Protein AF-A0A139QYS3-F1 (afdb_monomer_lite)

Organism: NCBI:txid315405

Structure (mmCIF, N/CA/C/O backbone):
data_AF-A0A139QYS3-F1
#
_entry.id   AF-A0A139QYS3-F1
#
loop_
_atom_site.group_PDB
_atom_site.id
_atom_site.type_symbol
_atom_site.label_atom_id
_atom_site.label_alt_id
_atom_site.label_comp_id
_atom_site.label_asym_id
_atom_site.label_entity_id
_atom_site.label_seq_id
_atom_site.pdbx_PDB_ins_code
_atom_site.Cartn_x
_atom_site.Cartn_y
_atom_site.Cartn_z
_atom_site.occupancy
_atom_site.B_iso_or_equiv
_atom_site.auth_seq_id
_atom_site.auth_comp_id
_atom_site.auth_asym_id
_atom_site.auth_atom_id
_atom_site.pdbx_PDB_model_num
ATOM 1 N N . MET A 1 1 ? -4.906 -8.076 36.586 1.00 62.53 1 MET A N 1
ATOM 2 C CA . MET A 1 1 ? -5.417 -7.394 35.379 1.00 62.53 1 MET A CA 1
ATOM 3 C C . MET A 1 1 ? -6.879 -7.738 35.226 1.00 62.53 1 MET A C 1
ATOM 5 O O . MET A 1 1 ? -7.201 -8.921 35.164 1.00 62.53 1 MET A O 1
ATOM 9 N N . THR A 1 2 ? -7.741 -6.730 35.214 1.00 85.06 2 THR A N 1
ATOM 10 C CA . THR A 1 2 ? -9.170 -6.902 34.935 1.00 85.06 2 THR A CA 1
ATOM 11 C C . THR A 1 2 ? -9.392 -7.141 33.437 1.00 85.06 2 THR A C 1
ATOM 13 O O . THR A 1 2 ? -8.521 -6.846 32.613 1.00 85.06 2 THR A O 1
ATOM 16 N N . ASN A 1 3 ? -10.556 -7.674 33.053 1.00 84.56 3 ASN A N 1
ATOM 17 C CA . ASN A 1 3 ? -10.918 -7.782 31.632 1.00 84.56 3 ASN A CA 1
ATOM 18 C C . ASN A 1 3 ? -10.940 -6.405 30.942 1.00 84.56 3 ASN A C 1
ATOM 20 O O . ASN A 1 3 ? -10.609 -6.301 29.765 1.00 84.56 3 ASN A O 1
ATOM 24 N N . GLN A 1 4 ? -11.252 -5.345 31.689 1.00 86.25 4 GLN A N 1
ATOM 25 C CA . GLN A 1 4 ? -11.255 -3.970 31.201 1.00 86.25 4 GLN A CA 1
ATOM 26 C C . GLN A 1 4 ? -9.832 -3.470 30.902 1.00 86.25 4 GLN A C 1
ATOM 28 O O . GLN A 1 4 ? -9.604 -2.898 29.838 1.00 86.25 4 GLN A O 1
ATOM 33 N N . ASP A 1 5 ? -8.859 -3.782 31.767 1.00 88.56 5 ASP A N 1
ATOM 34 C CA . ASP A 1 5 ? -7.442 -3.457 31.537 1.00 88.56 5 ASP A CA 1
ATOM 35 C C . ASP A 1 5 ? -6.898 -4.148 30.279 1.00 88.56 5 ASP A C 1
ATOM 37 O O . ASP A 1 5 ? -6.161 -3.541 29.502 1.00 88.56 5 ASP A O 1
ATOM 41 N N . ARG A 1 6 ? -7.294 -5.408 30.045 1.00 91.50 6 ARG A N 1
ATOM 42 C CA . ARG A 1 6 ? -6.897 -6.166 28.846 1.00 91.50 6 ARG A CA 1
ATOM 43 C C . ARG A 1 6 ? -7.437 -5.532 27.566 1.00 91.50 6 ARG A C 1
ATOM 45 O O . ARG A 1 6 ? -6.689 -5.399 26.601 1.00 91.50 6 ARG A O 1
ATOM 52 N N . LEU A 1 7 ? -8.703 -5.113 27.561 1.00 90.56 7 LEU A N 1
ATOM 53 C CA . LEU A 1 7 ? -9.307 -4.438 26.408 1.00 90.56 7 LEU A CA 1
ATOM 54 C C . LEU A 1 7 ? -8.668 -3.072 26.142 1.00 90.56 7 LEU A C 1
ATOM 56 O O . LEU A 1 7 ? -8.427 -2.737 24.989 1.00 90.56 7 LEU A O 1
ATOM 60 N N . ILE A 1 8 ? -8.328 -2.310 27.188 1.00 91.56 8 ILE A N 1
ATOM 61 C CA . ILE A 1 8 ? -7.602 -1.037 27.046 1.00 91.56 8 ILE A CA 1
ATOM 62 C C . ILE A 1 8 ? -6.218 -1.268 26.434 1.00 91.56 8 ILE A C 1
ATOM 64 O O . ILE A 1 8 ? -5.798 -0.524 25.549 1.00 91.56 8 ILE A O 1
ATOM 68 N N . GLN A 1 9 ? -5.501 -2.297 26.890 1.00 94.25 9 GLN A N 1
ATOM 69 C CA . GLN A 1 9 ? -4.191 -2.622 26.339 1.00 94.25 9 GLN A CA 1
ATOM 70 C C . GLN A 1 9 ? -4.286 -3.050 24.870 1.00 94.25 9 GLN A C 1
ATOM 72 O O . GLN A 1 9 ? -3.478 -2.598 24.061 1.00 94.25 9 GLN A O 1
ATOM 77 N N . LYS A 1 10 ? -5.296 -3.851 24.517 1.00 93.62 10 LYS A N 1
ATOM 78 C CA . LYS A 1 10 ? -5.533 -4.274 23.135 1.00 93.62 10 LYS A CA 1
ATOM 79 C C . LYS A 1 10 ? -5.933 -3.097 22.233 1.00 93.62 10 LYS A C 1
ATOM 81 O O . LYS A 1 10 ? -5.377 -2.966 21.151 1.00 93.62 10 LYS A O 1
ATOM 86 N N . GLU A 1 11 ? -6.804 -2.193 22.692 1.00 93.88 11 GLU A N 1
ATOM 87 C CA . GLU A 1 11 ? -7.154 -0.963 21.957 1.00 93.88 11 GLU A CA 1
ATOM 88 C C . GLU A 1 11 ? -5.909 -0.117 21.657 1.00 93.88 11 GLU A C 1
ATOM 90 O O . GLU A 1 11 ? -5.732 0.336 20.532 1.00 93.88 11 GLU A O 1
ATOM 95 N N . ARG A 1 12 ? -5.009 0.057 22.635 1.00 95.06 12 ARG A N 1
ATOM 96 C CA . ARG A 1 12 ? -3.756 0.806 22.433 1.00 95.06 12 ARG A CA 1
ATOM 97 C C . ARG A 1 12 ? -2.853 0.168 21.380 1.00 95.06 12 ARG A C 1
ATOM 99 O O . ARG A 1 12 ? -2.288 0.889 20.569 1.00 95.06 12 ARG A O 1
ATOM 106 N N . GLN A 1 13 ? -2.724 -1.158 21.397 1.00 96.44 13 GLN A N 1
ATOM 107 C CA . GLN A 1 13 ? -1.928 -1.884 20.404 1.00 96.44 13 GLN A CA 1
ATOM 108 C C . GLN A 1 13 ? -2.508 -1.733 18.996 1.00 96.44 13 GLN A C 1
ATOM 110 O O . GLN A 1 13 ? -1.759 -1.488 18.056 1.00 96.44 13 GLN A O 1
ATOM 115 N N . LEU A 1 14 ? -3.832 -1.825 18.855 1.00 95.62 14 LEU A N 1
ATOM 116 C CA . LEU A 1 14 ? -4.486 -1.637 17.562 1.00 95.62 14 LEU A CA 1
ATOM 117 C C . LEU A 1 14 ? -4.372 -0.199 17.056 1.00 95.62 14 LEU A C 1
ATOM 119 O O . LEU A 1 14 ? -4.127 -0.001 15.875 1.00 95.62 14 LEU A O 1
ATOM 123 N N . LEU A 1 15 ? -4.497 0.799 17.936 1.00 95.88 15 LEU A N 1
ATOM 124 C CA . LEU A 1 15 ? -4.304 2.203 17.559 1.00 95.88 15 LEU A CA 1
ATOM 125 C C . LEU A 1 15 ? -2.882 2.466 17.056 1.00 95.88 15 LEU A C 1
ATOM 127 O O . LEU A 1 15 ? -2.715 3.168 16.065 1.00 95.88 15 LEU A O 1
ATOM 131 N N . GLN A 1 16 ? -1.875 1.869 17.699 1.00 96.44 16 GLN A N 1
ATOM 132 C CA . GLN A 1 16 ? -0.492 1.961 17.235 1.00 96.44 16 GLN A CA 1
ATOM 133 C C . GLN A 1 16 ? -0.315 1.307 15.856 1.00 96.44 16 GLN A C 1
ATOM 135 O O . GLN A 1 16 ? 0.287 1.906 14.971 1.00 96.44 16 GLN A O 1
ATOM 140 N N . ALA A 1 17 ? -0.864 0.105 15.659 1.00 95.25 17 ALA A N 1
ATOM 141 C CA . ALA A 1 17 ? -0.812 -0.578 14.367 1.00 95.25 17 ALA A CA 1
ATOM 142 C C . ALA A 1 17 ? -1.547 0.207 13.266 1.00 95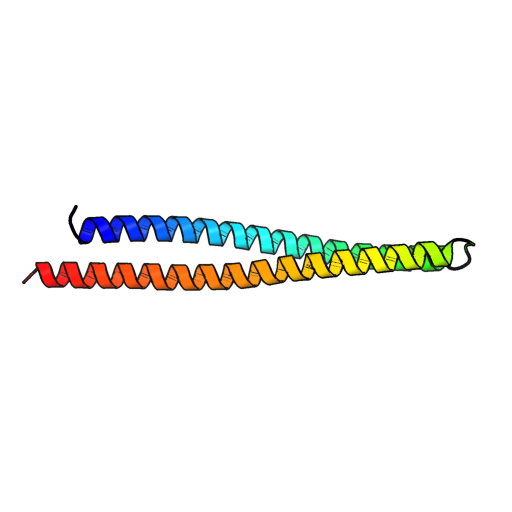.25 17 ALA A C 1
ATOM 144 O O . ALA A 1 17 ? -1.095 0.240 12.125 1.00 95.25 17 ALA A O 1
ATOM 145 N N . PHE A 1 18 ? -2.657 0.866 13.606 1.00 95.94 18 PHE A N 1
ATOM 146 C CA . PHE A 1 18 ? -3.420 1.703 12.682 1.00 95.94 18 PHE A CA 1
ATOM 147 C C . PHE A 1 18 ? -2.623 2.934 12.239 1.00 95.94 18 PHE A C 1
ATOM 149 O O . PHE A 1 18 ? -2.601 3.261 11.053 1.00 95.94 18 PHE A O 1
ATOM 156 N N . GLU A 1 19 ? -1.942 3.601 13.172 1.00 96.50 19 GLU A N 1
ATOM 157 C CA . GLU A 1 19 ? -1.068 4.737 12.863 1.00 96.50 19 GLU A CA 1
ATOM 158 C C . GLU A 1 19 ? 0.086 4.314 11.942 1.00 96.50 19 GLU A C 1
ATOM 160 O O . GLU A 1 19 ? 0.307 4.938 10.905 1.00 96.50 19 GLU A O 1
ATOM 165 N N . GLU A 1 20 ? 0.735 3.185 12.240 1.00 96.06 20 GLU A N 1
ATOM 166 C CA . GLU A 1 20 ? 1.794 2.622 11.395 1.00 96.06 20 GLU A CA 1
ATOM 167 C C . GLU A 1 20 ? 1.287 2.255 9.989 1.00 96.06 20 GLU A C 1
ATOM 169 O O . GLU A 1 20 ? 1.926 2.589 8.989 1.00 96.06 20 GLU A O 1
ATOM 174 N N . ALA A 1 21 ? 0.118 1.613 9.884 1.00 94.75 21 ALA A N 1
ATOM 175 C CA . ALA A 1 21 ? -0.506 1.302 8.598 1.00 94.75 21 ALA A CA 1
ATOM 176 C C . ALA A 1 21 ? -0.823 2.577 7.797 1.00 94.75 21 ALA A C 1
ATOM 178 O O . ALA A 1 21 ? -0.583 2.622 6.587 1.00 94.75 21 ALA A O 1
ATOM 179 N N . THR A 1 22 ? -1.286 3.628 8.477 1.00 95.00 22 THR A N 1
ATOM 180 C CA . THR A 1 22 ? -1.598 4.924 7.864 1.00 95.00 22 THR A CA 1
ATOM 181 C C . THR A 1 22 ? -0.356 5.603 7.302 1.00 95.00 22 THR A C 1
ATOM 183 O O . THR A 1 22 ? -0.365 6.086 6.164 1.00 95.00 22 THR A O 1
ATOM 186 N N . ASP A 1 23 ? 0.728 5.635 8.070 1.00 96.62 23 ASP A N 1
ATOM 187 C CA . ASP A 1 23 ? 1.982 6.245 7.635 1.00 96.62 23 ASP A CA 1
ATOM 188 C C . ASP A 1 23 ? 2.614 5.463 6.481 1.00 96.62 23 ASP A C 1
ATOM 190 O O . ASP A 1 23 ? 3.018 6.059 5.477 1.00 96.62 23 ASP A O 1
ATOM 194 N N . ASN A 1 24 ? 2.600 4.130 6.558 1.00 94.62 24 ASN A N 1
ATOM 195 C CA . ASN A 1 24 ? 3.061 3.270 5.472 1.00 94.62 24 ASN A CA 1
ATOM 196 C C . ASN A 1 24 ? 2.235 3.470 4.197 1.00 94.62 24 ASN A C 1
ATOM 198 O O . ASN A 1 24 ? 2.803 3.537 3.105 1.00 94.62 24 ASN A O 1
ATOM 202 N N . ARG A 1 25 ? 0.909 3.624 4.308 1.00 95.25 25 ARG A N 1
ATOM 203 C CA . ARG A 1 25 ? 0.055 3.900 3.147 1.00 95.25 25 ARG A CA 1
ATOM 204 C C . ARG A 1 25 ? 0.403 5.235 2.508 1.00 95.25 25 ARG A C 1
ATOM 206 O O . ARG A 1 25 ? 0.548 5.299 1.291 1.00 95.25 25 ARG A O 1
ATOM 213 N N . ARG A 1 26 ? 0.553 6.295 3.307 1.00 94.19 26 ARG A N 1
ATOM 214 C CA . ARG A 1 26 ? 0.931 7.627 2.803 1.00 94.19 26 ARG A CA 1
ATOM 215 C C . ARG A 1 26 ? 2.278 7.592 2.091 1.00 94.19 26 ARG A C 1
ATOM 217 O O . ARG A 1 26 ? 2.420 8.199 1.031 1.00 94.19 26 ARG A O 1
ATOM 224 N N . LEU A 1 27 ? 3.246 6.866 2.647 1.00 94.69 27 LEU A N 1
ATOM 225 C CA . LEU A 1 27 ? 4.545 6.671 2.017 1.00 94.69 27 LEU A CA 1
ATOM 226 C C . LEU A 1 27 ? 4.408 5.929 0.681 1.00 94.69 27 LEU A C 1
ATOM 228 O O . LEU A 1 27 ? 4.949 6.387 -0.322 1.00 94.69 27 LEU A O 1
ATOM 232 N N . ALA A 1 28 ? 3.656 4.828 0.646 1.00 93.69 28 ALA A N 1
ATOM 233 C CA . ALA A 1 28 ? 3.427 4.057 -0.573 1.00 93.69 28 ALA A CA 1
ATOM 234 C C . ALA A 1 28 ? 2.693 4.876 -1.654 1.00 93.69 28 ALA A C 1
ATOM 236 O O . ALA A 1 28 ? 3.061 4.813 -2.825 1.00 93.69 28 ALA A O 1
ATOM 237 N N . GLU A 1 29 ? 1.718 5.708 -1.273 1.00 93.88 29 GLU A N 1
ATOM 238 C CA . GLU A 1 29 ? 1.038 6.642 -2.182 1.00 93.88 29 GLU A CA 1
ATOM 239 C C . GLU A 1 29 ? 1.997 7.711 -2.726 1.00 93.88 29 GLU A C 1
ATOM 241 O O . GLU A 1 29 ? 1.978 7.995 -3.924 1.00 93.88 29 GLU A O 1
ATOM 246 N N . SER A 1 30 ? 2.873 8.270 -1.883 1.00 94.06 30 SER A N 1
ATOM 247 C CA . SER A 1 30 ? 3.907 9.215 -2.330 1.00 94.06 30 SER A CA 1
ATOM 248 C C . SER A 1 30 ? 4.856 8.567 -3.334 1.00 94.06 30 SER A C 1
ATOM 250 O O . SER A 1 30 ? 5.107 9.132 -4.395 1.00 94.06 30 SER A O 1
ATOM 252 N N . ILE A 1 31 ? 5.337 7.362 -3.022 1.00 92.00 31 ILE A N 1
ATOM 253 C CA . ILE A 1 31 ? 6.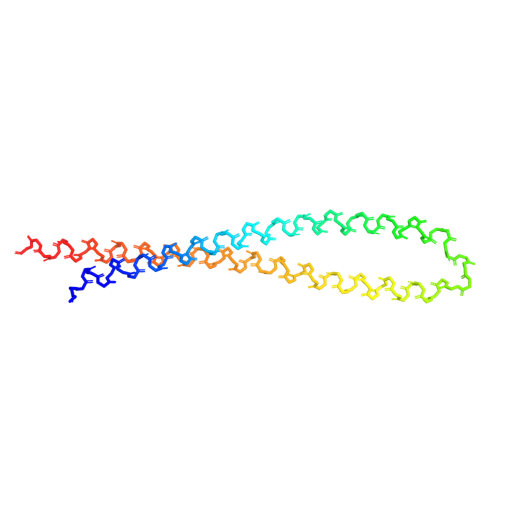223 6.588 -3.891 1.00 92.00 31 ILE A CA 1
ATOM 254 C C . ILE A 1 31 ? 5.533 6.297 -5.228 1.00 92.00 31 ILE A C 1
ATOM 256 O O . ILE A 1 31 ? 6.136 6.508 -6.276 1.00 92.00 31 ILE A O 1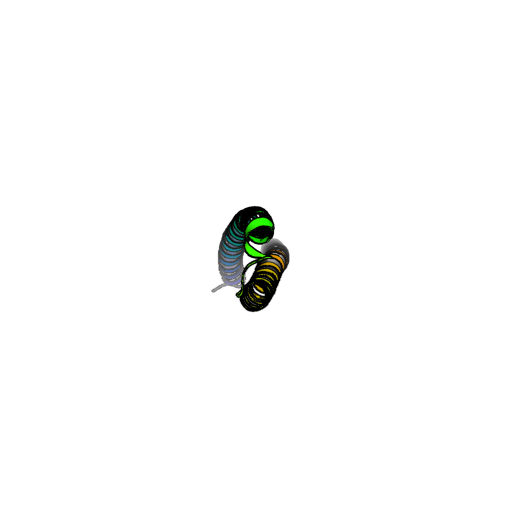
ATOM 260 N N . SER A 1 32 ? 4.264 5.875 -5.210 1.00 90.81 32 SER A N 1
ATOM 261 C CA . SER A 1 32 ? 3.474 5.630 -6.424 1.00 90.81 32 SER A CA 1
ATOM 262 C C . SER A 1 32 ? 3.392 6.872 -7.316 1.00 90.81 32 SER A C 1
ATOM 264 O O . SER A 1 32 ? 3.599 6.771 -8.524 1.00 90.81 32 SER A O 1
ATOM 266 N N . ASN A 1 33 ? 3.149 8.050 -6.733 1.00 90.38 33 ASN A N 1
ATOM 267 C CA . ASN A 1 33 ? 3.061 9.307 -7.482 1.00 90.38 33 ASN A CA 1
ATOM 268 C C . ASN A 1 33 ? 4.399 9.700 -8.129 1.00 90.38 33 ASN A C 1
ATOM 270 O O . ASN A 1 33 ? 4.433 10.074 -9.305 1.00 90.38 33 ASN A O 1
ATOM 274 N N . ASP A 1 34 ? 5.504 9.599 -7.383 1.00 89.38 34 ASP A N 1
ATOM 275 C CA . ASP A 1 34 ? 6.847 9.895 -7.902 1.00 89.38 34 ASP A CA 1
ATOM 276 C C . ASP A 1 34 ? 7.203 8.962 -9.063 1.00 89.38 34 ASP A C 1
ATOM 278 O O . ASP A 1 34 ? 7.755 9.373 -10.089 1.00 89.38 34 ASP A O 1
ATOM 282 N N . PHE A 1 35 ? 6.833 7.694 -8.917 1.00 87.06 35 PHE A N 1
ATOM 283 C CA . PHE A 1 35 ? 7.013 6.680 -9.933 1.00 87.06 35 PHE A CA 1
ATOM 284 C C . PHE A 1 35 ? 6.190 6.986 -11.195 1.00 87.06 35 PHE A C 1
ATOM 286 O O . PHE A 1 35 ? 6.749 6.940 -12.291 1.00 87.06 35 PHE A O 1
ATOM 293 N N . GLU A 1 36 ? 4.905 7.345 -11.092 1.00 86.12 36 GLU A N 1
ATOM 294 C CA . GLU A 1 36 ? 4.077 7.691 -12.265 1.00 86.12 36 GLU A CA 1
ATOM 295 C C . GLU A 1 36 ? 4.674 8.852 -13.069 1.00 86.12 36 GLU A C 1
ATOM 297 O O . GLU A 1 36 ? 4.680 8.842 -14.307 1.00 86.12 36 GLU A O 1
ATOM 302 N N . TRP A 1 37 ? 5.208 9.852 -12.364 1.00 87.94 37 TRP A N 1
ATOM 303 C CA . TRP A 1 37 ? 5.919 10.958 -12.990 1.00 87.94 37 TRP A CA 1
ATOM 304 C C . TRP A 1 37 ? 7.190 10.476 -13.700 1.00 87.94 37 TRP A C 1
ATOM 306 O O . TRP A 1 37 ? 7.410 10.810 -14.869 1.00 87.94 37 TRP A O 1
ATOM 316 N N . TYR A 1 38 ? 7.994 9.652 -13.024 1.00 85.75 38 TYR A N 1
ATOM 317 C CA . TYR A 1 38 ? 9.231 9.111 -13.577 1.00 85.75 38 TYR A CA 1
ATOM 318 C C . TYR A 1 38 ? 8.991 8.249 -14.821 1.00 85.75 38 TYR A C 1
ATOM 320 O O . TYR A 1 38 ? 9.729 8.380 -15.796 1.00 85.75 38 TYR A O 1
ATOM 328 N N . ASP A 1 39 ? 7.967 7.390 -14.835 1.00 86.56 39 ASP A N 1
ATOM 329 C CA . ASP A 1 39 ? 7.693 6.535 -15.996 1.00 86.56 39 ASP A CA 1
ATOM 330 C C . ASP A 1 39 ? 7.264 7.352 -17.212 1.00 86.56 39 ASP A C 1
ATOM 332 O O . ASP A 1 39 ? 7.760 7.124 -18.317 1.00 86.56 39 ASP A O 1
ATOM 336 N N . ARG A 1 40 ? 6.431 8.379 -17.004 1.00 86.94 40 ARG A N 1
ATOM 337 C CA . ARG A 1 40 ? 6.041 9.301 -18.075 1.00 86.94 40 ARG A CA 1
ATOM 338 C C . ARG A 1 40 ? 7.255 10.000 -18.682 1.00 86.94 40 ARG A C 1
ATOM 340 O O . ARG A 1 40 ? 7.371 10.079 -19.907 1.00 86.94 40 ARG A O 1
ATOM 347 N N . GLU A 1 41 ? 8.151 10.504 -17.840 1.00 89.06 41 GLU A N 1
ATOM 348 C CA . GLU A 1 41 ? 9.349 11.204 -18.300 1.00 89.06 41 GLU A CA 1
ATOM 349 C C . GLU A 1 41 ? 10.354 10.245 -18.955 1.00 89.06 41 GLU A C 1
ATOM 351 O O . GLU A 1 41 ? 10.923 10.558 -20.001 1.00 89.06 41 GLU A O 1
ATOM 356 N N . SER A 1 42 ? 10.508 9.037 -18.406 1.00 87.00 42 SER A N 1
ATOM 357 C CA . SER A 1 42 ? 11.334 7.974 -18.983 1.00 87.00 42 SER A CA 1
ATOM 358 C C . SER A 1 42 ? 10.837 7.577 -20.373 1.00 87.00 42 SER A C 1
ATOM 360 O O . SER A 1 42 ? 11.639 7.500 -21.302 1.00 87.00 42 SER A O 1
ATOM 362 N N . LEU A 1 43 ? 9.523 7.405 -20.549 1.00 86.94 43 LEU A N 1
ATOM 363 C CA . LEU A 1 43 ? 8.915 7.093 -21.842 1.00 86.94 43 LEU A CA 1
ATOM 364 C C . LEU A 1 43 ? 9.150 8.217 -22.861 1.00 86.94 43 LEU A C 1
ATOM 366 O O . LEU A 1 43 ? 9.471 7.946 -24.019 1.00 86.94 43 LEU A O 1
ATOM 370 N N . ARG A 1 44 ? 9.018 9.480 -22.430 1.00 89.06 44 ARG A N 1
ATOM 371 C CA . ARG A 1 44 ? 9.282 10.654 -23.273 1.00 89.06 44 ARG A CA 1
ATOM 372 C C . ARG A 1 44 ? 10.724 10.661 -23.773 1.00 89.06 44 ARG A C 1
ATOM 374 O O . ARG A 1 44 ? 10.945 10.755 -24.978 1.00 89.06 44 ARG A O 1
ATOM 381 N N . LEU A 1 45 ? 11.683 10.529 -22.857 1.00 87.12 45 LEU A N 1
ATOM 382 C CA . LEU A 1 45 ? 13.110 10.502 -23.179 1.00 87.12 45 LEU A CA 1
ATOM 383 C C . LEU A 1 45 ? 13.464 9.320 -24.080 1.00 87.12 45 LEU A C 1
ATOM 385 O O . LEU A 1 45 ? 14.214 9.484 -25.038 1.00 87.12 45 LEU A O 1
ATOM 389 N N . GLU A 1 46 ? 12.907 8.141 -23.804 1.00 87.50 46 GLU A N 1
ATOM 390 C CA . GLU A 1 46 ? 13.152 6.952 -24.610 1.00 87.50 46 GLU A CA 1
ATOM 391 C C . GLU A 1 46 ? 12.677 7.132 -26.053 1.00 87.50 46 GLU A C 1
ATOM 393 O O . GLU A 1 46 ? 13.410 6.790 -26.977 1.00 87.50 46 GLU A O 1
ATOM 398 N N . ASN A 1 47 ? 11.490 7.707 -26.258 1.00 87.31 47 ASN A N 1
ATOM 399 C CA . ASN A 1 47 ? 10.970 7.967 -27.598 1.00 87.31 47 ASN A CA 1
ATOM 400 C C . ASN A 1 47 ? 11.861 8.960 -28.360 1.00 87.31 47 ASN A C 1
ATOM 402 O O . ASN A 1 47 ? 12.229 8.693 -29.500 1.00 87.31 47 ASN A O 1
ATOM 406 N N . SER A 1 48 ? 12.280 10.055 -27.715 1.00 86.56 48 SER A N 1
ATOM 407 C CA . SER A 1 48 ? 13.186 11.033 -28.335 1.00 86.56 48 SER A CA 1
ATOM 408 C C . SER A 1 48 ? 14.559 10.443 -28.669 1.00 86.56 48 SER A C 1
ATOM 410 O O . SER A 1 48 ? 15.130 10.745 -29.714 1.00 86.56 48 SER A O 1
ATOM 412 N N . LEU A 1 49 ? 15.103 9.586 -27.800 1.00 84.69 49 LEU A N 1
ATOM 413 C CA . LEU A 1 49 ? 16.357 8.885 -28.073 1.00 84.69 49 LEU A CA 1
ATOM 414 C C . LEU A 1 49 ? 16.190 7.853 -29.189 1.00 84.69 49 LEU A C 1
ATOM 416 O O . LEU A 1 49 ? 17.126 7.647 -29.963 1.00 84.69 49 LEU A O 1
ATOM 420 N N . TRP A 1 50 ? 15.015 7.227 -29.300 1.00 85.38 50 TRP A N 1
ATOM 421 C CA . TRP A 1 50 ? 14.774 6.231 -30.332 1.00 85.38 50 TRP A CA 1
ATOM 422 C C . TRP A 1 50 ? 14.810 6.794 -31.738 1.00 85.38 50 TRP A C 1
ATOM 424 O O . TRP A 1 50 ? 15.459 6.201 -32.595 1.00 85.38 50 TRP A O 1
ATOM 434 N N . GLU A 1 51 ? 14.196 7.954 -31.952 1.00 81.88 51 GLU A N 1
ATOM 435 C CA . GLU A 1 51 ? 14.207 8.648 -33.245 1.00 81.88 51 GLU A CA 1
ATOM 436 C C . GLU A 1 51 ? 15.636 8.926 -33.746 1.00 81.88 51 GLU A C 1
ATOM 438 O O . GLU A 1 51 ? 15.897 8.924 -34.947 1.00 81.88 51 GLU A O 1
ATOM 443 N N . ILE A 1 52 ? 16.587 9.118 -32.828 1.00 8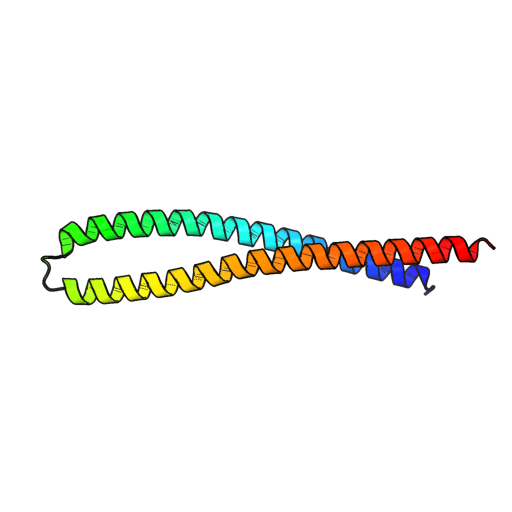3.12 52 ILE A N 1
ATOM 444 C CA . ILE A 1 52 ? 17.997 9.375 -33.149 1.00 83.12 52 ILE A CA 1
ATOM 445 C C . ILE A 1 52 ? 18.771 8.064 -33.348 1.00 83.12 52 ILE A C 1
ATOM 447 O O . ILE A 1 52 ? 19.644 7.967 -34.213 1.00 83.12 52 ILE A O 1
ATOM 451 N N . LEU A 1 53 ? 18.490 7.054 -32.523 1.00 84.38 53 LEU A N 1
ATOM 452 C CA . LEU A 1 53 ? 19.285 5.828 -32.432 1.00 84.38 53 LEU A CA 1
ATOM 453 C C . LEU A 1 53 ? 18.769 4.681 -33.305 1.00 84.38 53 LEU A C 1
ATOM 455 O O . LEU A 1 53 ? 19.493 3.700 -33.465 1.00 84.38 53 LEU A O 1
ATOM 459 N N . GLU A 1 54 ? 17.573 4.780 -33.889 1.00 81.50 54 GLU A N 1
ATOM 460 C CA . GLU A 1 54 ? 16.980 3.727 -34.728 1.00 81.50 54 GLU A CA 1
ATOM 461 C C . GLU A 1 54 ? 17.895 3.322 -35.894 1.00 81.50 54 GLU A C 1
ATOM 463 O O . GLU A 1 54 ? 17.989 2.145 -36.241 1.00 81.50 54 GLU A O 1
ATOM 468 N N . HIS A 1 55 ? 18.631 4.277 -36.461 1.00 85.50 55 HIS A N 1
ATOM 469 C CA . HIS A 1 55 ? 19.561 4.033 -37.566 1.00 85.50 55 HIS A CA 1
ATOM 470 C C . HIS A 1 55 ? 20.973 3.616 -37.114 1.00 85.50 55 HIS A C 1
ATOM 472 O O . HIS A 1 55 ? 21.867 3.433 -37.941 1.00 85.50 55 HIS A O 1
ATOM 478 N N . SER A 1 56 ? 21.200 3.461 -35.808 1.00 88.94 56 SER A N 1
ATOM 479 C CA . SER A 1 56 ? 22.478 3.012 -35.256 1.00 88.94 56 SER A CA 1
ATOM 480 C C . SER A 1 56 ? 22.685 1.510 -35.453 1.00 88.94 56 SER A C 1
ATOM 482 O O . SER A 1 56 ? 21.757 0.708 -35.364 1.00 88.94 56 SER A O 1
ATOM 484 N N . ARG A 1 57 ? 23.951 1.098 -35.585 1.00 90.25 57 ARG A N 1
ATOM 485 C CA . ARG A 1 57 ? 24.359 -0.318 -35.580 1.00 90.25 57 ARG A CA 1
ATOM 486 C C . ARG A 1 57 ? 23.903 -1.069 -34.317 1.00 90.25 57 ARG A C 1
ATOM 488 O O . ARG A 1 57 ? 23.739 -2.283 -34.369 1.00 90.25 57 ARG A O 1
ATOM 495 N N . TYR A 1 58 ? 23.693 -0.359 -33.206 1.00 87.19 58 TYR A N 1
ATOM 496 C CA . TYR A 1 58 ? 23.303 -0.930 -31.910 1.00 87.19 58 TYR A CA 1
ATOM 497 C C . TYR A 1 58 ? 21.791 -0.888 -31.632 1.00 87.19 58 TYR A C 1
ATOM 499 O O . TYR A 1 58 ? 21.367 -1.263 -30.539 1.00 87.19 58 TYR A O 1
ATOM 507 N N . ALA A 1 59 ? 20.961 -0.458 -32.590 1.00 88.31 59 ALA A N 1
ATOM 508 C CA . ALA A 1 59 ? 19.524 -0.260 -32.373 1.00 88.31 59 ALA A CA 1
ATOM 509 C C . ALA A 1 59 ? 18.813 -1.508 -31.811 1.00 88.31 59 ALA A C 1
ATOM 511 O O . ALA A 1 59 ? 17.974 -1.404 -30.919 1.00 88.31 59 ALA A O 1
ATOM 512 N N . GLY A 1 60 ? 19.189 -2.708 -32.269 1.00 87.19 60 GLY A N 1
ATOM 513 C CA . GLY A 1 60 ? 18.614 -3.962 -31.772 1.00 87.19 60 GLY A CA 1
ATOM 514 C C . GLY A 1 60 ? 18.896 -4.226 -30.287 1.00 87.19 60 GLY A C 1
ATOM 515 O O . GLY A 1 60 ? 17.977 -4.556 -29.535 1.00 87.19 60 GLY A O 1
ATOM 516 N N . GLU A 1 61 ? 20.144 -4.042 -29.849 1.00 89.12 61 GLU A N 1
ATOM 517 C CA . GLU A 1 61 ? 20.558 -4.262 -28.454 1.00 89.12 61 GLU A CA 1
ATOM 518 C C . GLU A 1 61 ? 19.923 -3.236 -27.513 1.00 89.12 61 GLU A C 1
ATOM 520 O O . GLU A 1 61 ? 19.403 -3.594 -26.455 1.00 89.12 61 GLU A O 1
ATOM 525 N N . ILE A 1 62 ? 19.891 -1.967 -27.929 1.00 87.62 62 ILE A N 1
ATOM 526 C CA . ILE A 1 62 ? 19.274 -0.891 -27.149 1.00 87.62 62 ILE A CA 1
ATOM 527 C C . ILE A 1 62 ? 17.754 -1.144 -27.016 1.00 87.62 62 ILE A C 1
ATOM 529 O O . ILE A 1 62 ? 17.197 -0.962 -25.934 1.00 87.62 62 ILE A O 1
ATOM 533 N N . LYS A 1 63 ? 17.080 -1.666 -28.056 1.00 88.12 63 LYS A N 1
ATOM 534 C CA . LYS A 1 63 ? 15.641 -2.009 -28.027 1.00 88.12 63 LYS A CA 1
ATOM 535 C C . LYS A 1 63 ? 15.342 -3.138 -27.068 1.00 88.12 63 LYS A C 1
ATOM 537 O O . LYS A 1 63 ? 14.373 -3.061 -26.313 1.00 88.12 63 LYS A O 1
ATOM 542 N N . LEU A 1 64 ? 16.178 -4.168 -27.071 1.00 90.31 64 LEU A N 1
ATOM 543 C CA . LEU A 1 64 ? 16.045 -5.266 -26.127 1.00 90.31 64 LEU A CA 1
ATOM 544 C C . LEU A 1 64 ? 16.221 -4.781 -24.681 1.00 90.31 64 LEU A C 1
ATOM 546 O O . LEU A 1 64 ? 15.384 -5.097 -23.837 1.00 90.31 64 LEU A O 1
ATOM 550 N N . ASN A 1 65 ? 17.260 -3.983 -24.414 1.00 89.06 65 ASN A N 1
ATOM 551 C CA . ASN A 1 65 ? 17.537 -3.449 -23.080 1.00 89.06 65 ASN A CA 1
ATOM 552 C C . ASN A 1 65 ? 16.390 -2.553 -22.580 1.00 89.06 65 ASN A C 1
ATOM 554 O O . ASN A 1 65 ? 15.870 -2.766 -21.487 1.00 89.06 65 ASN A O 1
ATOM 558 N N . ASN A 1 66 ? 15.906 -1.625 -23.409 1.00 88.81 66 ASN A N 1
ATOM 559 C CA . ASN A 1 66 ? 14.778 -0.768 -23.044 1.00 88.81 66 ASN A CA 1
ATOM 560 C C . ASN A 1 66 ? 13.506 -1.569 -22.738 1.00 88.81 66 ASN A C 1
ATOM 562 O O . ASN A 1 66 ? 12.823 -1.286 -21.755 1.00 88.81 66 ASN A O 1
ATOM 566 N N . ASN A 1 67 ? 13.202 -2.607 -23.522 1.00 90.00 67 ASN A N 1
ATOM 567 C CA . ASN A 1 67 ? 12.053 -3.472 -23.252 1.00 90.00 67 ASN A CA 1
ATOM 568 C C . ASN A 1 67 ? 12.192 -4.224 -21.918 1.00 90.00 67 ASN A C 1
ATOM 570 O O . ASN A 1 67 ? 11.214 -4.346 -21.180 1.00 90.00 67 ASN A O 1
ATOM 574 N N . GLN A 1 68 ? 13.394 -4.702 -21.583 1.00 89.94 68 GLN A N 1
ATOM 575 C CA . GLN A 1 68 ? 13.662 -5.331 -20.285 1.00 89.94 68 GLN A CA 1
ATOM 576 C C . GLN A 1 68 ? 13.490 -4.335 -19.134 1.00 89.94 68 GLN A C 1
ATOM 578 O O . GLN A 1 68 ? 12.849 -4.663 -18.135 1.00 89.94 68 GLN A O 1
ATOM 583 N N . GLN A 1 69 ? 13.992 -3.108 -19.291 1.00 88.19 69 GLN A N 1
ATOM 584 C CA . GLN A 1 69 ? 13.821 -2.048 -18.300 1.00 88.19 69 GLN A CA 1
ATOM 585 C C . GLN A 1 69 ? 12.350 -1.664 -18.120 1.00 88.19 69 GLN A C 1
ATOM 587 O O . GLN A 1 69 ? 11.894 -1.573 -16.984 1.00 88.19 69 GLN A O 1
ATOM 592 N N . ARG A 1 70 ? 11.585 -1.510 -19.209 1.00 88.25 70 ARG A N 1
ATOM 593 C CA . ARG A 1 70 ? 10.131 -1.272 -19.163 1.00 88.25 70 ARG A CA 1
ATOM 594 C C . ARG A 1 70 ? 9.406 -2.376 -18.397 1.00 88.25 70 ARG A C 1
ATOM 596 O O . ARG A 1 70 ? 8.605 -2.081 -17.517 1.00 88.25 70 ARG A O 1
ATOM 603 N N . ALA A 1 71 ? 9.717 -3.639 -18.686 1.00 89.56 71 ALA A N 1
ATOM 604 C CA . ALA A 1 71 ? 9.100 -4.774 -18.005 1.00 89.56 71 ALA A CA 1
ATOM 605 C C . ALA A 1 71 ? 9.439 -4.814 -16.505 1.00 89.56 71 ALA A C 1
ATOM 607 O O . ALA A 1 71 ? 8.564 -5.077 -15.682 1.00 89.56 71 ALA A O 1
ATOM 608 N N . PHE A 1 72 ? 10.696 -4.544 -16.140 1.00 88.06 72 PHE A N 1
ATOM 609 C CA . PHE A 1 72 ? 11.116 -4.471 -14.740 1.00 88.06 72 PHE A CA 1
ATOM 610 C C . PHE A 1 72 ? 10.429 -3.320 -13.997 1.00 88.06 72 PHE A C 1
ATOM 612 O O . PHE A 1 72 ? 9.905 -3.526 -12.900 1.00 88.06 72 PHE A O 1
ATOM 619 N N . ARG A 1 73 ? 10.378 -2.132 -14.618 1.00 87.75 73 ARG A N 1
ATOM 620 C CA . ARG A 1 73 ? 9.652 -0.978 -14.088 1.00 87.75 73 ARG A CA 1
ATOM 621 C C . ARG A 1 73 ? 8.197 -1.341 -13.842 1.00 87.75 73 ARG A C 1
ATOM 623 O O . ARG A 1 73 ? 7.788 -1.301 -12.691 1.00 87.75 73 ARG A O 1
ATOM 630 N N . SER A 1 74 ? 7.461 -1.782 -14.865 1.00 87.94 74 SER A N 1
ATOM 631 C CA . SER A 1 74 ? 6.031 -2.124 -14.758 1.00 87.94 74 SER A CA 1
ATOM 632 C C . SER A 1 74 ? 5.733 -3.064 -13.589 1.00 87.94 74 SER A C 1
ATOM 634 O O . SER A 1 74 ? 4.837 -2.794 -12.806 1.00 87.94 74 SER A O 1
ATOM 636 N N . ARG A 1 75 ? 6.533 -4.120 -13.395 1.00 88.88 75 ARG A N 1
ATOM 637 C CA . ARG A 1 75 ? 6.343 -5.035 -12.253 1.00 88.88 75 ARG A CA 1
ATOM 638 C C . ARG A 1 75 ? 6.555 -4.363 -10.898 1.00 88.88 75 ARG A C 1
ATOM 640 O O . ARG A 1 75 ? 5.913 -4.728 -9.920 1.00 88.88 75 ARG A O 1
ATOM 647 N N . THR A 1 76 ? 7.489 -3.419 -10.832 1.00 87.19 76 THR A N 1
ATOM 648 C CA . THR A 1 76 ? 7.738 -2.635 -9.619 1.00 87.19 76 THR A CA 1
ATOM 649 C C . THR A 1 76 ? 6.552 -1.712 -9.332 1.00 87.19 76 THR A C 1
ATOM 651 O O . THR A 1 76 ? 6.125 -1.638 -8.185 1.00 87.19 76 THR A O 1
ATOM 654 N N . PHE A 1 77 ? 5.980 -1.080 -10.366 1.00 87.12 77 PHE A N 1
ATOM 655 C CA . PHE A 1 77 ? 4.757 -0.275 -10.257 1.00 87.12 77 PHE A CA 1
ATOM 656 C C . PHE A 1 77 ? 3.589 -1.085 -9.714 1.00 87.12 77 PHE A C 1
ATOM 658 O O . PHE A 1 77 ? 2.989 -0.683 -8.721 1.00 87.12 77 PHE A O 1
ATOM 665 N N . ASP A 1 78 ? 3.316 -2.237 -10.324 1.00 90.12 78 ASP A N 1
ATOM 666 C CA . ASP A 1 78 ? 2.210 -3.103 -9.916 1.00 90.12 78 ASP A CA 1
ATOM 667 C C . ASP A 1 78 ? 2.340 -3.479 -8.431 1.00 90.12 78 ASP A C 1
ATOM 669 O O . ASP A 1 78 ? 1.391 -3.337 -7.670 1.00 90.12 78 ASP A O 1
ATOM 673 N N . CYS A 1 79 ? 3.551 -3.823 -7.978 1.00 91.94 79 CYS A N 1
ATOM 674 C CA . CYS A 1 79 ? 3.824 -4.142 -6.574 1.00 91.94 79 CYS A CA 1
ATOM 675 C C . CYS A 1 79 ? 3.537 -2.969 -5.614 1.00 91.94 79 CYS A C 1
ATOM 677 O O . CYS A 1 79 ? 2.985 -3.168 -4.529 1.00 91.94 79 CYS A O 1
ATOM 679 N N . VAL A 1 80 ? 3.901 -1.739 -5.994 1.00 91.12 80 VAL A N 1
ATOM 680 C CA . VAL A 1 80 ? 3.636 -0.541 -5.178 1.00 91.12 80 VAL A CA 1
ATOM 681 C C . VAL A 1 80 ? 2.135 -0.250 -5.122 1.00 91.12 80 VAL A C 1
ATOM 683 O O . VAL A 1 80 ? 1.607 0.001 -4.039 1.00 91.12 80 VAL A O 1
ATOM 686 N N . ILE A 1 81 ? 1.442 -0.329 -6.260 1.00 91.00 81 ILE A N 1
ATOM 687 C CA . ILE A 1 81 ? -0.011 -0.126 -6.348 1.00 91.00 81 ILE A CA 1
ATOM 688 C C . ILE A 1 81 ? -0.739 -1.170 -5.494 1.00 91.00 81 ILE A C 1
ATOM 690 O O . ILE A 1 81 ? -1.594 -0.808 -4.682 1.00 91.00 81 ILE A O 1
ATOM 694 N N . ASP A 1 82 ? -0.364 -2.443 -5.619 1.00 93.75 82 ASP A N 1
ATOM 695 C CA . ASP A 1 82 ? -0.921 -3.538 -4.823 1.00 93.75 82 ASP A CA 1
ATOM 696 C C . ASP A 1 82 ? -0.694 -3.297 -3.323 1.00 93.75 82 ASP A C 1
ATOM 698 O O . ASP A 1 82 ? -1.620 -3.431 -2.522 1.00 93.75 82 ASP A O 1
ATOM 702 N N . SER A 1 83 ? 0.498 -2.828 -2.942 1.00 93.19 83 SER A N 1
ATOM 703 C CA . SER A 1 83 ? 0.816 -2.493 -1.549 1.00 93.19 83 SER A CA 1
ATOM 704 C C . SER A 1 83 ? -0.065 -1.363 -1.005 1.00 93.19 83 SER A C 1
ATOM 706 O O . SER A 1 83 ? -0.539 -1.448 0.126 1.00 93.19 83 SER A O 1
ATOM 708 N N . VAL A 1 84 ? -0.343 -0.317 -1.795 1.00 94.00 84 VAL A N 1
ATOM 709 C CA . VAL A 1 84 ? -1.275 0.759 -1.399 1.00 94.00 84 VAL A CA 1
ATOM 710 C C . VAL A 1 84 ? -2.678 0.200 -1.165 1.00 94.00 84 VAL A C 1
ATOM 712 O O . VAL A 1 84 ? -3.338 0.564 -0.189 1.00 94.00 84 VAL A O 1
ATOM 715 N N . VAL A 1 85 ? -3.147 -0.675 -2.056 1.00 95.50 85 VAL A N 1
ATOM 716 C CA . VAL A 1 85 ? -4.465 -1.309 -1.941 1.00 95.50 85 VAL A CA 1
ATOM 717 C C . VAL A 1 85 ? -4.547 -2.169 -0.682 1.00 95.50 85 VAL A C 1
ATOM 719 O O . VAL A 1 85 ? -5.541 -2.094 0.043 1.00 95.50 85 VAL A O 1
ATOM 722 N N . ASP A 1 86 ? -3.520 -2.959 -0.394 1.00 96.75 86 ASP A N 1
ATOM 723 C CA . ASP A 1 86 ? -3.506 -3.832 0.776 1.00 96.75 86 ASP A CA 1
ATOM 724 C C . ASP A 1 86 ? -3.388 -3.048 2.087 1.00 96.75 86 ASP A C 1
ATOM 726 O O . ASP A 1 86 ? -4.093 -3.364 3.045 1.00 96.75 86 ASP A O 1
ATOM 730 N N . LEU A 1 87 ? -2.620 -1.955 2.111 1.00 95.94 87 LEU A N 1
ATOM 731 C CA . LEU A 1 87 ? -2.555 -1.055 3.267 1.00 95.94 87 LEU A CA 1
ATOM 732 C C . LEU A 1 87 ? -3.902 -0.373 3.547 1.00 95.94 87 LEU A C 1
ATOM 734 O O . LEU A 1 87 ? -4.299 -0.273 4.705 1.00 95.94 87 LEU A O 1
ATOM 738 N N . LYS A 1 88 ? -4.657 0.018 2.508 1.00 95.00 88 LYS A N 1
ATOM 739 C CA . LYS A 1 88 ? -6.031 0.539 2.670 1.00 95.00 88 LYS A CA 1
ATOM 740 C C . LYS A 1 88 ? -6.968 -0.489 3.292 1.00 95.00 88 LYS A C 1
ATOM 742 O O . LYS A 1 88 ? -7.781 -0.150 4.147 1.00 95.00 88 LYS A O 1
ATOM 747 N N . LYS A 1 89 ? -6.879 -1.749 2.857 1.00 96.88 89 LYS A N 1
ATOM 748 C CA . LYS A 1 89 ? -7.685 -2.831 3.442 1.00 96.88 89 LYS A CA 1
ATOM 749 C C . LYS A 1 89 ? -7.316 -3.063 4.905 1.00 96.88 89 LYS A C 1
ATOM 751 O O . LYS A 1 89 ? -8.211 -3.298 5.712 1.00 96.88 89 LYS A O 1
ATOM 756 N N . GLU A 1 90 ? -6.029 -2.999 5.240 1.00 96.50 90 GLU A N 1
ATOM 757 C CA . GLU A 1 90 ? -5.569 -3.193 6.614 1.00 96.50 90 GLU A CA 1
ATOM 758 C C . GLU A 1 90 ? -5.998 -2.047 7.537 1.00 96.50 90 GLU A C 1
ATOM 760 O O . GLU A 1 90 ? -6.472 -2.324 8.634 1.00 96.50 90 GLU A O 1
ATOM 765 N N . GLU A 1 91 ? -5.932 -0.785 7.094 1.00 95.88 91 GLU A N 1
ATOM 766 C CA . GLU A 1 91 ?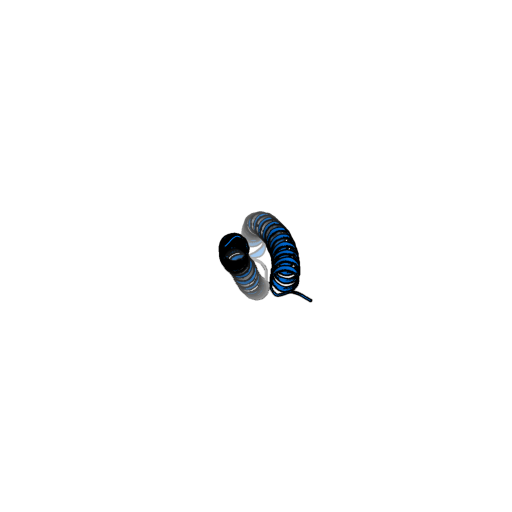 -6.489 0.353 7.846 1.00 95.88 91 GLU A CA 1
ATOM 767 C C . GLU A 1 91 ? -7.969 0.124 8.191 1.00 95.88 91 GLU A C 1
ATOM 769 O O . GLU A 1 91 ? -8.347 0.235 9.356 1.00 95.88 91 GLU A O 1
ATOM 774 N N . ILE A 1 92 ? -8.789 -0.264 7.204 1.00 95.44 92 ILE A N 1
ATOM 775 C CA . ILE A 1 92 ? -10.222 -0.543 7.407 1.00 95.44 92 ILE A CA 1
ATOM 776 C C . ILE A 1 92 ? -10.413 -1.682 8.416 1.00 95.44 92 ILE A C 1
ATOM 778 O O . ILE A 1 92 ? -11.216 -1.574 9.341 1.00 95.44 92 ILE A O 1
ATOM 782 N N . ARG A 1 93 ? -9.646 -2.771 8.276 1.00 97.56 93 ARG A N 1
ATOM 783 C CA . ARG A 1 93 ? -9.710 -3.920 9.190 1.00 97.56 93 ARG A CA 1
ATOM 784 C C . ARG A 1 93 ? -9.376 -3.521 10.629 1.00 97.56 93 ARG A C 1
ATOM 786 O O . ARG A 1 93 ? -10.036 -3.978 11.563 1.00 97.56 93 ARG A O 1
ATOM 793 N N . LEU A 1 94 ? -8.344 -2.700 10.807 1.00 96.38 94 LEU A N 1
ATOM 794 C CA . LEU A 1 94 ? -7.906 -2.220 12.115 1.00 96.38 94 LEU A CA 1
ATOM 795 C C . LEU A 1 94 ? -8.933 -1.267 12.735 1.00 96.38 94 LEU A C 1
ATOM 797 O O . LEU A 1 94 ? -9.204 -1.377 13.931 1.00 96.38 94 LEU A O 1
ATOM 801 N N . GLU A 1 95 ? -9.538 -0.382 11.941 1.00 95.69 95 GLU A N 1
ATOM 802 C CA . GLU A 1 95 ? -10.622 0.502 12.383 1.00 95.69 95 GLU A CA 1
ATOM 803 C C . GLU A 1 95 ? -11.824 -0.304 12.903 1.00 95.69 95 GLU A C 1
ATOM 805 O O . GLU A 1 95 ? -12.262 -0.096 14.041 1.00 95.69 95 GLU A O 1
ATOM 810 N N . ASP A 1 96 ? -12.271 -1.308 12.141 1.00 97.12 96 ASP A N 1
ATOM 811 C CA . ASP A 1 96 ? -13.346 -2.220 12.547 1.00 97.12 96 ASP A CA 1
ATOM 812 C C . ASP A 1 96 ? -13.009 -2.963 13.855 1.00 97.12 96 ASP A C 1
ATOM 814 O O . ASP A 1 96 ? -13.861 -3.136 14.738 1.00 97.12 96 ASP A O 1
ATOM 818 N N . GLU A 1 97 ? -11.764 -3.422 14.022 1.00 96.62 97 GLU A N 1
ATOM 819 C CA . GLU A 1 97 ? -11.345 -4.124 15.239 1.00 96.62 97 GLU A CA 1
ATOM 820 C C . GLU A 1 97 ? -11.307 -3.189 16.461 1.00 96.62 97 GLU A C 1
ATOM 822 O O . GLU A 1 97 ? -11.759 -3.569 17.549 1.00 96.62 97 GLU A O 1
ATOM 827 N N . ILE A 1 98 ? -10.834 -1.951 16.289 1.00 95.50 98 ILE A N 1
ATOM 828 C CA . ILE A 1 98 ? -10.840 -0.921 17.336 1.00 95.50 98 ILE A CA 1
ATOM 829 C C . ILE A 1 98 ? -12.274 -0.640 17.793 1.00 95.50 98 ILE A C 1
ATOM 831 O O . ILE A 1 98 ? -12.549 -0.613 19.000 1.00 95.50 98 ILE A O 1
ATOM 835 N N . ASP A 1 99 ? -13.203 -0.476 16.855 1.00 95.81 99 ASP A N 1
ATOM 836 C CA . ASP A 1 99 ? -14.604 -0.205 17.164 1.00 95.81 99 ASP A CA 1
ATOM 837 C C . ASP A 1 99 ? -15.276 -1.371 17.888 1.00 95.81 99 ASP A C 1
ATOM 839 O O . ASP A 1 99 ? -16.004 -1.162 18.870 1.00 95.81 99 ASP A O 1
ATOM 843 N N . ASN A 1 100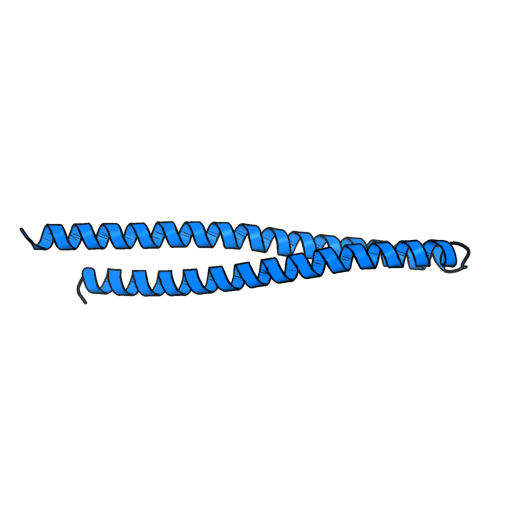 ? -14.967 -2.607 17.498 1.00 96.06 100 ASN A N 1
ATOM 844 C CA . ASN A 1 100 ? -15.421 -3.797 18.210 1.00 96.06 100 ASN A CA 1
ATOM 845 C C . ASN A 1 100 ? -14.940 -3.812 19.668 1.00 96.06 100 ASN A C 1
ATOM 847 O O . ASN A 1 100 ? -15.759 -3.984 20.577 1.00 96.06 100 ASN A O 1
ATOM 851 N N . ILE A 1 101 ? -13.659 -3.531 19.924 1.00 93.62 101 ILE A N 1
ATOM 852 C CA . ILE A 1 101 ? -13.124 -3.456 21.295 1.00 93.62 101 ILE A CA 1
ATOM 853 C C . ILE A 1 101 ? -13.794 -2.342 22.098 1.00 93.62 101 ILE A C 1
ATOM 855 O O . ILE A 1 101 ? -14.169 -2.538 23.260 1.00 93.62 101 ILE A O 1
ATOM 859 N N . ARG A 1 102 ? -13.986 -1.165 21.497 1.00 92.88 102 ARG A N 1
ATOM 860 C CA . ARG A 1 102 ? -14.676 -0.043 22.150 1.00 92.88 102 ARG A CA 1
ATOM 861 C C . ARG A 1 102 ? -16.116 -0.401 22.507 1.00 92.88 102 ARG A C 1
ATOM 863 O O . ARG A 1 102 ? -16.605 0.010 23.564 1.00 92.88 102 ARG A O 1
ATOM 870 N N . ASN A 1 103 ? -16.796 -1.168 21.660 1.00 93.62 103 ASN A N 1
ATOM 871 C CA . ASN A 1 103 ? -18.147 -1.664 21.908 1.00 93.62 103 ASN A CA 1
ATOM 872 C C . ASN A 1 103 ? -18.182 -2.704 23.035 1.00 93.62 103 ASN A C 1
ATOM 874 O O . ASN A 1 103 ? -19.033 -2.610 23.920 1.00 93.62 103 ASN A O 1
ATOM 878 N N . GLU A 1 104 ? -17.249 -3.656 23.056 1.00 92.06 104 GLU A N 1
ATOM 879 C CA . GLU A 1 104 ? -17.118 -4.633 24.145 1.00 92.06 104 GLU A CA 1
ATOM 880 C C . GLU A 1 104 ? -16.843 -3.960 25.488 1.00 92.06 104 GLU A C 1
ATOM 882 O O . GLU A 1 104 ? -17.501 -4.266 26.484 1.00 92.06 104 GLU A O 1
ATOM 887 N N . ARG A 1 105 ? -15.937 -2.976 25.508 1.00 89.81 105 ARG A N 1
ATOM 888 C CA . ARG A 1 105 ? -15.639 -2.200 26.714 1.00 89.81 105 ARG A CA 1
ATOM 889 C C . ARG A 1 105 ? -16.885 -1.490 27.239 1.00 89.81 105 ARG A C 1
ATOM 891 O O . ARG A 1 105 ? -17.170 -1.584 28.428 1.00 89.81 105 ARG A O 1
ATOM 898 N N . ARG A 1 106 ? -17.658 -0.841 26.357 1.00 89.56 106 ARG A N 1
ATOM 899 C CA . ARG A 1 106 ? -18.933 -0.198 26.724 1.00 89.56 106 ARG A CA 1
ATOM 900 C C . ARG A 1 106 ? -19.926 -1.195 27.326 1.00 89.56 106 ARG A C 1
ATOM 902 O O . ARG A 1 106 ? -20.526 -0.899 28.354 1.00 89.56 106 ARG A O 1
ATOM 909 N N . LYS A 1 107 ? -20.072 -2.386 26.733 1.00 90.50 107 LYS A N 1
ATOM 910 C CA . LYS A 1 107 ? -20.961 -3.441 27.254 1.00 90.50 107 LYS A CA 1
ATOM 911 C C . LYS A 1 107 ? -20.545 -3.914 28.647 1.00 90.50 107 LYS A C 1
ATOM 913 O O . LYS A 1 107 ? -21.408 -4.058 29.506 1.00 90.50 107 LYS A O 1
ATOM 918 N N . LEU A 1 108 ? -19.248 -4.124 28.879 1.00 86.19 108 LEU A N 1
ATOM 919 C CA . LEU A 1 108 ? -18.733 -4.548 30.185 1.00 86.19 108 LEU A CA 1
ATOM 920 C C . LEU A 1 108 ? -18.939 -3.481 31.262 1.00 86.19 108 LEU A C 1
ATOM 922 O O . LEU A 1 108 ? -19.341 -3.817 32.372 1.00 86.19 108 LEU A O 1
ATOM 926 N N . SER A 1 109 ? -18.723 -2.203 30.934 1.00 82.12 109 SER A N 1
ATOM 927 C CA . SER A 1 109 ? -18.996 -1.101 31.863 1.00 82.12 109 SER A CA 1
ATOM 928 C C . SER A 1 109 ? -20.477 -1.037 32.254 1.00 82.12 109 SER A C 1
ATOM 930 O O . SER A 1 109 ? -20.783 -0.923 33.432 1.00 82.12 109 SER A O 1
ATOM 932 N N . LEU A 1 110 ? -21.391 -1.228 31.297 1.00 81.38 110 LEU A N 1
ATOM 933 C CA . LEU A 1 110 ? -22.840 -1.253 31.548 1.00 81.38 110 LEU A CA 1
ATOM 934 C C . LEU A 1 110 ? -23.317 -2.491 32.332 1.00 81.38 110 LEU A C 1
ATOM 936 O O . LEU A 1 110 ? -24.378 -2.460 32.951 1.00 81.38 110 LEU A O 1
ATOM 940 N N . GLN A 1 111 ? -22.578 -3.603 32.278 1.00 74.00 111 GLN A N 1
ATOM 941 C CA . GLN A 1 111 ? -22.899 -4.828 33.021 1.00 74.00 111 GLN A CA 1
ATOM 942 C C . GLN A 1 111 ? -22.372 -4.811 34.461 1.00 74.00 111 GLN A C 1
ATOM 944 O O . GLN A 1 111 ? -22.955 -5.480 35.306 1.00 74.00 111 GLN A O 1
ATOM 949 N N . GLY A 1 112 ? -21.303 -4.060 34.741 1.00 59.62 112 GLY A N 1
ATOM 950 C CA . GLY A 1 112 ? -20.763 -3.879 36.094 1.00 59.62 112 GLY A CA 1
ATOM 951 C C . GLY A 1 112 ? -21.524 -2.865 36.959 1.00 59.62 112 GLY A C 1
ATOM 952 O O . GLY A 1 112 ? -21.269 -2.797 38.155 1.00 59.62 112 GLY A O 1
ATOM 953 N N . GLU A 1 113 ? -22.442 -2.088 36.374 1.00 56.94 113 GLU A N 1
ATOM 954 C CA . GLU A 1 113 ? -23.300 -1.110 37.070 1.00 56.94 113 GLU A CA 1
ATOM 955 C C . GLU A 1 113 ? -24.656 -1.689 37.546 1.00 56.94 113 GLU A C 1
ATOM 957 O O . GLU A 1 113 ? -25.500 -0.939 38.038 1.00 56.94 113 GLU A O 1
ATOM 962 N N . LYS A 1 114 ? -24.887 -3.004 37.414 1.00 43.38 114 LYS A N 1
ATOM 963 C CA . LYS A 1 114 ? -26.068 -3.716 37.945 1.00 43.38 114 LYS A CA 1
ATOM 964 C C . LYS A 1 114 ? -25.731 -4.517 39.194 1.00 43.38 114 LYS A C 1
ATOM 966 O O . LYS A 1 114 ? -26.608 -4.563 40.084 1.00 43.38 114 LYS A O 1
#

Foldseek 3Di:
DDPLVVLVVVLVVLVVVLVVLVVVLVVLVVVLVVLVVVVVVVVVVVVVVCVVCVPPPCNVVVVVVVVVVVVVSVVVNVVSVVSSVVSVVSSVVSVVVSVVSVVVSVVVVVVVVD

Radius of gyration: 25.11 Å; chains: 1; bounding box: 50×19×76 Å

pLDDT: mean 89.47, std 7.93, range [43.38, 97.56]

Sequence (114 aa):
MTNQDRLIQKERQLLQAFEEATDNRRLAESISNDFEWYDRESLRLENSLWEILEHSRYAGEIKLNNNQQRAFRSRTFDCVIDSVVDLKKEEIRLEDEIDNIRNERRKLSLQGEK

Secondary structure (DSSP, 8-state):
--HHHHHHHHHHHHHHHHHHHHHHHHHHHHHHHHHHHHHHHHHHHHHHHHHHHTTSTTHHHHHHHHHHHHHHHHHHHHHHHHHHHHHHHHHHHHHHHHHHHHHHHHHHHHHHT-